Protein AF-A0A366S713-F1 (afdb_monomer)

Foldseek 3Di:
DDDDPPPDDPDPPPDDPVVVVVVVVVVVVVQVVQCVVQPVNRPHDPCPDPPPPPPPPPDDPVNVVCVVVVVPD

Solvent-accessible surface area (backbone atoms only — not comparable to full-atom values): 4915 Å² total; per-residue (Å²): 131,85,81,79,76,81,82,66,83,77,68,85,81,83,68,54,70,66,60,53,49,53,53,48,54,52,50,52,52,52,43,55,51,42,38,73,74,42,51,94,74,32,91,58,77,78,88,73,62,86,72,82,62,90,66,76,76,87,63,53,77,64,53,55,49,32,58,77,69,65,65,81,120

Secondary structure (DSSP, 8-state):
-------------S--HHHHHHHHHHHHHHHHHHHHHHGGG-SSPP-----------S--HHHHHHHHTT---

Radius of gyration: 18.97 Å; Cα contacts (8 Å, |Δi|>4): 17; chains: 1; bounding box: 39×36×45 Å

Sequence (73 aa):
MPERRQSHPKAPTGLNDETAVETHDLIHNAEVEEQKMHGKDALTQEDVGVEDSGNQKGESAMDKVKGALNLGK

Organism: NCBI:txid231269

Structure (mmCIF, N/CA/C/O backbone):
data_AF-A0A366S713-F1
#
_entry.id   AF-A0A366S713-F1
#
loop_
_atom_site.group_PDB
_atom_site.id
_atom_site.type_symbol
_atom_site.label_atom_id
_atom_site.label_alt_id
_atom_site.label_comp_id
_atom_site.label_asym_id
_atom_site.label_entity_id
_atom_site.label_seq_id
_atom_site.pdbx_PDB_ins_code
_atom_site.Cartn_x
_atom_site.Cartn_y
_atom_site.Cartn_z
_atom_site.occupancy
_atom_site.B_iso_or_equiv
_atom_site.auth_seq_id
_atom_site.auth_comp_id
_atom_site.auth_asym_id
_atom_site.auth_atom_id
_atom_site.pdbx_PDB_model_num
ATOM 1 N N . MET A 1 1 ? -10.124 26.454 -6.675 1.00 46.81 1 MET A N 1
ATOM 2 C CA . MET A 1 1 ? -10.110 25.071 -7.194 1.00 46.81 1 MET A CA 1
ATOM 3 C C . MET A 1 1 ? -8.664 24.594 -7.155 1.00 46.81 1 MET A C 1
ATOM 5 O O . MET A 1 1 ? -7.858 25.254 -7.799 1.00 46.81 1 MET A O 1
ATOM 9 N N . PRO A 1 2 ? -8.292 23.570 -6.370 1.00 58.31 2 PRO A N 1
ATOM 10 C CA . PRO A 1 2 ? -6.930 23.039 -6.407 1.00 58.31 2 PRO A CA 1
ATOM 11 C C . PRO A 1 2 ? -6.676 22.347 -7.756 1.00 58.31 2 PRO A C 1
ATOM 13 O O . PRO A 1 2 ? -7.533 21.615 -8.254 1.00 58.31 2 PRO A O 1
ATOM 16 N N . GLU A 1 3 ? -5.524 22.621 -8.367 1.00 61.62 3 GLU A N 1
ATOM 17 C CA . GLU A 1 3 ? -5.127 22.054 -9.658 1.00 61.62 3 GLU A CA 1
ATOM 18 C C . GLU A 1 3 ? -4.990 20.530 -9.560 1.00 61.62 3 GLU A C 1
ATOM 20 O O . GLU A 1 3 ? -4.316 19.988 -8.680 1.00 61.62 3 GLU A O 1
ATOM 25 N N . ARG A 1 4 ? -5.655 19.818 -10.474 1.00 63.78 4 ARG A N 1
ATOM 26 C CA . ARG A 1 4 ? -5.575 18.361 -10.571 1.00 63.78 4 ARG A CA 1
ATOM 27 C C . ARG A 1 4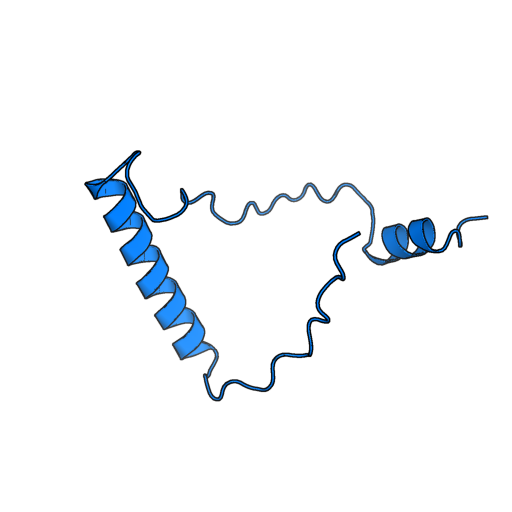 ? -4.192 18.018 -11.133 1.00 63.78 4 ARG A C 1
ATOM 29 O O . ARG A 1 4 ? -3.930 18.280 -12.305 1.00 63.78 4 ARG A O 1
ATOM 36 N N . ARG A 1 5 ? -3.302 17.473 -10.296 1.00 66.44 5 ARG A N 1
ATOM 37 C CA . ARG A 1 5 ? -1.969 17.007 -10.716 1.00 66.44 5 ARG A CA 1
ATOM 38 C C . ARG A 1 5 ? -2.116 16.076 -11.922 1.00 66.44 5 ARG A C 1
ATOM 40 O O . ARG A 1 5 ? -2.828 15.078 -11.837 1.00 66.44 5 ARG A O 1
ATOM 47 N N . GLN A 1 6 ? -1.461 16.416 -13.032 1.00 62.09 6 GLN A N 1
ATOM 48 C CA . GLN A 1 6 ? -1.372 15.554 -14.210 1.00 62.09 6 GLN A CA 1
ATOM 49 C C . GLN A 1 6 ? -0.779 14.206 -13.791 1.00 62.09 6 GLN A C 1
ATOM 51 O O . GLN A 1 6 ? 0.380 14.124 -13.384 1.00 62.09 6 GLN A O 1
ATOM 56 N N . SER A 1 7 ? -1.577 13.140 -13.874 1.00 65.88 7 SER A N 1
ATOM 57 C CA . SER A 1 7 ? -1.072 11.775 -13.783 1.00 65.88 7 SER A CA 1
ATOM 58 C C . SER A 1 7 ? -0.316 11.483 -15.075 1.00 65.88 7 SER A C 1
ATOM 60 O O . SER A 1 7 ? -0.904 11.079 -16.079 1.00 65.88 7 SER A O 1
ATOM 62 N N . HIS A 1 8 ? 0.983 11.764 -15.083 1.00 57.19 8 HIS A N 1
ATOM 63 C CA . HIS A 1 8 ? 1.849 11.301 -16.157 1.00 57.19 8 HIS A CA 1
ATOM 64 C C . HIS A 1 8 ? 1.808 9.765 -16.208 1.00 57.19 8 HIS A C 1
ATOM 66 O O . HIS A 1 8 ? 1.704 9.135 -15.149 1.00 57.19 8 HIS A O 1
ATOM 72 N N . PRO A 1 9 ? 1.890 9.149 -17.404 1.00 60.50 9 PRO A N 1
ATOM 73 C CA . PRO A 1 9 ? 2.089 7.710 -17.505 1.00 60.50 9 PRO A CA 1
ATOM 74 C C . PRO A 1 9 ? 3.317 7.350 -16.669 1.00 60.50 9 PRO A C 1
ATOM 76 O O . PRO A 1 9 ? 4.388 7.938 -16.838 1.00 60.50 9 PRO A O 1
ATO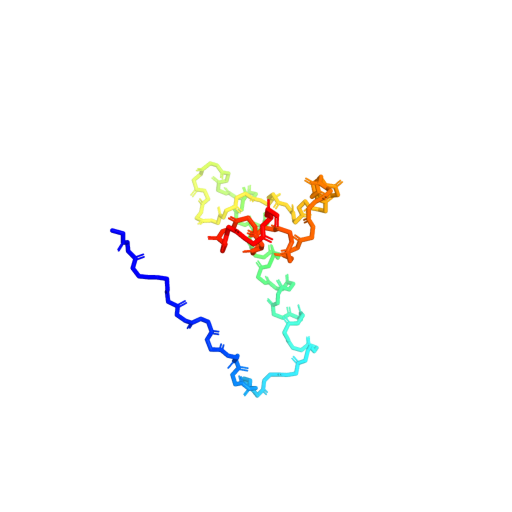M 79 N N . LYS A 1 10 ? 3.126 6.456 -15.697 1.00 66.88 10 LYS A N 1
ATOM 80 C CA . LYS A 1 10 ? 4.176 6.053 -14.765 1.00 66.88 10 LYS A CA 1
ATOM 81 C C . LYS A 1 10 ? 5.267 5.401 -15.611 1.00 66.88 10 LYS A C 1
ATOM 83 O O . LYS A 1 10 ? 5.015 4.383 -16.249 1.00 66.88 10 LYS A O 1
ATOM 88 N N . ALA A 1 11 ? 6.432 6.044 -15.703 1.00 70.31 11 ALA A N 1
ATOM 89 C CA . ALA A 1 11 ? 7.586 5.447 -16.363 1.00 70.31 11 ALA A CA 1
ATOM 90 C C . ALA A 1 11 ? 7.802 4.042 -15.771 1.00 70.31 11 ALA A C 1
ATOM 92 O O . ALA A 1 11 ? 7.570 3.880 -14.566 1.00 70.31 11 ALA A O 1
ATOM 93 N N . PRO A 1 12 ? 8.190 3.038 -16.580 1.00 71.50 12 PRO A N 1
ATOM 94 C CA . PRO A 1 12 ? 8.413 1.689 -16.079 1.00 71.50 12 PRO A CA 1
ATOM 95 C C . PRO A 1 12 ? 9.372 1.775 -14.895 1.00 71.50 12 PRO A C 1
ATOM 97 O O . PRO A 1 12 ? 10.494 2.262 -15.016 1.00 71.50 12 PRO A O 1
ATOM 100 N N . THR A 1 13 ? 8.887 1.367 -13.727 1.00 76.62 13 THR A N 1
ATOM 101 C CA . THR A 1 13 ? 9.560 1.560 -12.436 1.00 76.62 13 THR A CA 1
ATOM 102 C C . THR A 1 13 ? 10.766 0.636 -12.264 1.00 76.62 13 THR A C 1
ATOM 104 O O . THR A 1 13 ? 11.424 0.677 -11.229 1.00 76.62 13 THR A O 1
ATOM 107 N N . GLY A 1 14 ? 11.050 -0.208 -13.262 1.00 79.12 14 GLY A N 1
ATOM 108 C CA . GLY A 1 14 ? 12.038 -1.281 -13.186 1.00 79.12 14 GLY A CA 1
ATOM 109 C C . GLY A 1 14 ? 11.576 -2.477 -12.349 1.00 79.12 14 GLY A C 1
ATOM 110 O O . GLY A 1 14 ? 12.329 -3.435 -12.220 1.00 79.12 14 GLY A O 1
ATOM 111 N N . LEU A 1 15 ? 10.356 -2.436 -11.802 1.00 81.62 15 LEU A N 1
ATOM 112 C CA . LEU A 1 15 ? 9.722 -3.553 -11.107 1.00 81.62 15 LEU A CA 1
ATOM 113 C C . LEU A 1 15 ? 8.925 -4.379 -12.114 1.00 81.62 15 LEU A C 1
ATOM 115 O O . LEU A 1 15 ? 8.229 -3.818 -12.962 1.00 81.62 15 LEU A O 1
ATOM 119 N N . ASN A 1 16 ? 9.045 -5.701 -12.026 1.00 89.25 16 ASN A N 1
ATOM 120 C CA . ASN A 1 16 ? 8.172 -6.604 -12.763 1.00 89.25 16 ASN A CA 1
ATOM 121 C C . ASN A 1 16 ? 6.831 -6.758 -12.016 1.00 89.25 16 ASN A C 1
ATOM 123 O O . ASN A 1 16 ? 6.712 -6.408 -10.838 1.00 89.25 16 ASN A O 1
ATOM 127 N N . ASP A 1 17 ? 5.823 -7.274 -12.717 1.00 86.94 17 ASP A N 1
ATOM 128 C CA . ASP A 1 17 ? 4.481 -7.433 -12.150 1.00 86.94 17 ASP A CA 1
ATOM 129 C C . ASP A 1 17 ? 4.467 -8.423 -10.975 1.00 86.94 17 ASP A C 1
ATOM 131 O O . ASP A 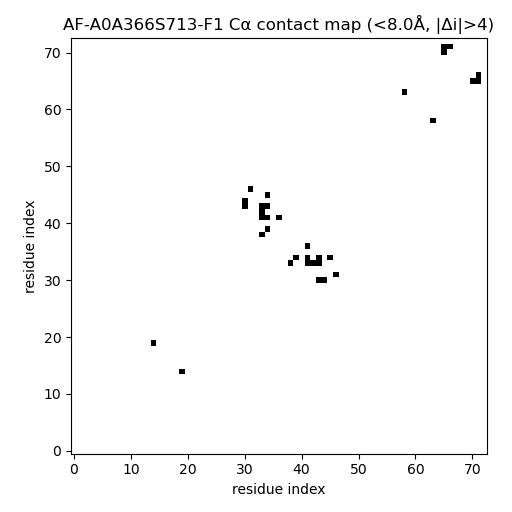1 17 ? 3.745 -8.216 -10.007 1.00 86.94 17 ASP A O 1
ATOM 135 N N . GLU A 1 18 ? 5.309 -9.457 -11.016 1.00 89.06 18 GLU A N 1
ATOM 136 C CA . GLU A 1 18 ? 5.424 -10.464 -9.954 1.00 89.06 18 GLU A CA 1
ATOM 137 C C . GLU A 1 18 ? 5.873 -9.846 -8.622 1.00 89.06 18 GLU A C 1
ATOM 139 O O . GLU A 1 18 ? 5.213 -10.024 -7.603 1.00 89.06 18 GLU A O 1
ATOM 144 N N . THR A 1 19 ? 6.937 -9.040 -8.632 1.00 91.38 19 THR A N 1
ATOM 145 C CA . THR A 1 19 ? 7.416 -8.318 -7.449 1.00 91.38 19 THR A CA 1
ATOM 146 C C . THR A 1 19 ? 6.407 -7.264 -6.994 1.00 91.38 19 THR A C 1
ATOM 148 O O . THR A 1 19 ? 6.245 -7.038 -5.796 1.00 91.38 19 THR A O 1
ATOM 151 N N . ALA A 1 20 ? 5.696 -6.610 -7.917 1.00 89.88 20 ALA A N 1
ATOM 152 C CA . ALA A 1 20 ? 4.641 -5.672 -7.539 1.00 89.88 20 ALA A CA 1
ATOM 153 C C . ALA A 1 20 ? 3.507 -6.377 -6.769 1.00 89.88 20 ALA A C 1
ATOM 155 O O . ALA A 1 20 ? 3.056 -5.856 -5.753 1.00 89.88 20 ALA A O 1
ATOM 156 N N . VAL A 1 21 ? 3.101 -7.572 -7.207 1.00 89.25 21 VAL A N 1
ATOM 157 C CA . VAL A 1 21 ? 2.096 -8.397 -6.517 1.00 89.25 21 VAL A CA 1
ATOM 158 C C . VAL A 1 21 ? 2.616 -8.895 -5.171 1.00 89.25 21 VAL A C 1
ATOM 160 O O . VAL A 1 21 ? 1.951 -8.708 -4.160 1.00 89.25 21 VAL A O 1
ATOM 163 N N . GLU A 1 22 ? 3.831 -9.441 -5.124 1.00 91.62 22 GLU A N 1
ATOM 164 C CA . GLU A 1 22 ? 4.429 -9.919 -3.872 1.00 91.62 22 GLU A CA 1
ATOM 165 C C . GLU A 1 22 ? 4.498 -8.802 -2.821 1.00 91.62 22 GLU A C 1
ATOM 167 O O . GLU A 1 22 ? 4.088 -8.978 -1.674 1.00 91.62 22 GLU A O 1
ATOM 172 N N . THR A 1 23 ? 4.980 -7.619 -3.213 1.00 91.00 23 THR A N 1
ATOM 173 C CA . THR A 1 23 ? 5.059 -6.473 -2.295 1.00 91.00 23 THR A CA 1
ATOM 174 C C . THR A 1 23 ? 3.683 -5.988 -1.853 1.00 91.00 23 THR A C 1
ATOM 176 O O . THR A 1 23 ? 3.530 -5.600 -0.695 1.00 91.00 23 THR A O 1
ATOM 179 N N . HIS A 1 24 ? 2.681 -6.043 -2.732 1.00 90.12 24 HIS A N 1
ATOM 180 C CA . HIS A 1 24 ? 1.302 -5.726 -2.385 1.00 90.12 24 HIS A CA 1
ATOM 181 C C . HIS A 1 24 ? 0.757 -6.685 -1.315 1.00 90.12 24 HIS A C 1
ATOM 183 O O . HIS A 1 24 ? 0.218 -6.230 -0.308 1.00 90.12 24 HIS A O 1
ATOM 189 N N . ASP A 1 25 ? 0.966 -7.993 -1.478 1.00 91.56 25 ASP A N 1
ATOM 190 C CA . ASP A 1 25 ? 0.507 -9.009 -0.524 1.00 91.56 25 ASP A CA 1
ATOM 191 C C . ASP A 1 25 ? 1.201 -8.878 0.840 1.00 91.56 25 ASP A C 1
ATOM 193 O O . ASP A 1 25 ? 0.570 -9.026 1.889 1.00 91.56 25 AS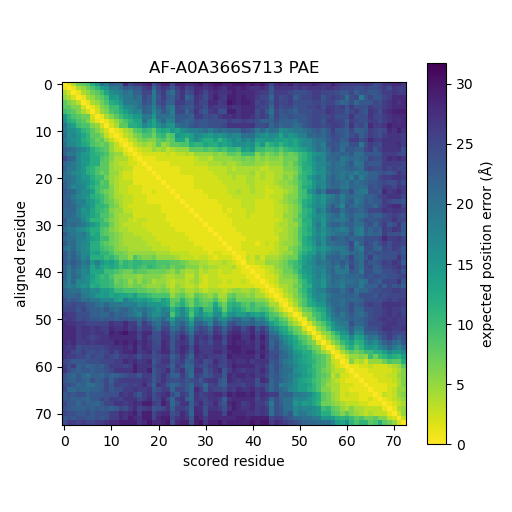P A O 1
ATOM 197 N N . LEU A 1 26 ? 2.500 -8.558 0.847 1.00 93.94 26 LEU A N 1
ATOM 198 C CA . LEU A 1 26 ? 3.253 -8.306 2.078 1.00 93.94 26 LEU A CA 1
ATOM 199 C C . LEU A 1 26 ? 2.703 -7.104 2.851 1.00 93.94 26 LEU A C 1
ATOM 201 O O . LEU A 1 26 ? 2.544 -7.181 4.070 1.00 93.94 26 LEU A O 1
ATOM 205 N N . ILE A 1 27 ? 2.410 -6.007 2.149 1.00 91.25 27 ILE A N 1
ATOM 206 C CA . ILE A 1 27 ? 1.846 -4.800 2.761 1.00 91.25 27 ILE A CA 1
ATOM 207 C C . ILE A 1 27 ? 0.449 -5.096 3.304 1.00 91.25 27 ILE A C 1
ATOM 209 O O . ILE A 1 27 ? 0.198 -4.832 4.475 1.00 91.25 27 ILE A O 1
ATOM 213 N N . HIS A 1 28 ? -0.414 -5.726 2.506 1.00 91.12 28 HIS A N 1
ATOM 214 C CA . HIS A 1 28 ? -1.769 -6.078 2.925 1.00 91.12 28 HIS A CA 1
ATOM 215 C C . HIS A 1 28 ? -1.778 -6.936 4.199 1.00 91.12 28 HIS A C 1
ATOM 217 O O . HIS A 1 28 ? -2.501 -6.647 5.151 1.00 91.12 28 HIS A O 1
ATOM 223 N N . ASN A 1 29 ? -0.923 -7.960 4.269 1.00 90.62 29 ASN A N 1
ATOM 224 C CA . ASN A 1 29 ? -0.823 -8.797 5.464 1.00 90.62 29 ASN A CA 1
ATOM 225 C C . ASN A 1 29 ? -0.370 -7.998 6.694 1.00 90.62 29 ASN A C 1
ATOM 227 O O . ASN A 1 29 ? -0.929 -8.181 7.777 1.00 90.62 29 ASN A O 1
ATOM 231 N N . ALA A 1 30 ? 0.600 -7.094 6.528 1.00 91.69 30 ALA A N 1
ATOM 232 C CA . ALA A 1 30 ? 1.050 -6.223 7.609 1.00 91.69 30 ALA A CA 1
ATOM 233 C C . ALA A 1 30 ? -0.074 -5.294 8.098 1.00 91.69 30 ALA A C 1
ATOM 235 O O . ALA A 1 30 ? -0.226 -5.104 9.303 1.00 91.69 30 ALA A O 1
ATOM 236 N N . GLU A 1 31 ? -0.893 -4.762 7.190 1.00 90.00 31 GLU A N 1
ATOM 237 C CA . GLU A 1 31 ? -2.046 -3.919 7.527 1.00 90.00 31 GLU A CA 1
ATOM 238 C C . GLU A 1 31 ? -3.113 -4.700 8.303 1.00 90.00 31 GLU A C 1
ATOM 240 O O . GLU A 1 31 ? -3.587 -4.244 9.344 1.00 90.00 31 GLU A O 1
ATOM 245 N N . VAL A 1 32 ? -3.432 -5.925 7.876 1.00 90.81 32 VAL A N 1
ATOM 246 C CA . VAL A 1 32 ? -4.381 -6.795 8.589 1.00 90.81 32 VAL A CA 1
ATOM 247 C C . VAL A 1 32 ? -3.893 -7.121 10.004 1.00 90.81 32 VAL A C 1
ATOM 249 O O . VAL A 1 32 ? -4.687 -7.161 10.948 1.00 90.81 32 VAL A O 1
ATOM 252 N N . GLU A 1 33 ? -2.600 -7.389 10.182 1.00 91.12 33 GLU A N 1
ATOM 253 C CA . GLU A 1 33 ? -2.026 -7.630 11.510 1.00 91.12 33 GLU A CA 1
ATOM 254 C C . GLU A 1 33 ? -2.069 -6.379 12.391 1.00 91.12 33 GLU A C 1
ATOM 256 O O . GLU A 1 33 ? -2.422 -6.466 13.570 1.00 91.12 33 GLU A O 1
ATOM 261 N N . GLU A 1 34 ? -1.778 -5.216 11.817 1.00 90.62 34 GLU A N 1
ATOM 262 C CA . GLU A 1 34 ? -1.835 -3.925 12.497 1.00 90.62 34 GLU A CA 1
ATOM 263 C C . GLU A 1 34 ? -3.256 -3.627 12.997 1.00 90.62 34 GLU A C 1
ATOM 265 O O . GLU A 1 34 ? -3.445 -3.349 14.184 1.00 90.62 34 GLU A O 1
ATOM 270 N N . GLN A 1 35 ? -4.273 -3.844 12.160 1.00 89.38 35 GLN A N 1
ATOM 271 C CA . GLN A 1 35 ? -5.681 -3.715 12.548 1.00 89.38 35 GLN A CA 1
ATOM 272 C C . GLN A 1 35 ? -6.084 -4.697 13.652 1.00 89.38 35 GLN A C 1
ATOM 274 O O . GLN A 1 35 ? -6.806 -4.326 14.579 1.00 89.38 35 GLN A O 1
ATOM 279 N N . LYS A 1 36 ? -5.603 -5.946 13.605 1.00 89.69 36 LYS A N 1
ATOM 280 C CA . LYS A 1 36 ? -5.872 -6.937 14.664 1.00 89.69 36 LYS A CA 1
ATOM 281 C C . LYS A 1 36 ? -5.281 -6.520 16.011 1.00 89.69 36 LYS A C 1
ATOM 283 O O . LYS A 1 36 ? -5.890 -6.799 17.043 1.00 89.69 36 LYS A O 1
ATOM 288 N N . MET A 1 37 ? -4.104 -5.893 16.015 1.00 92.19 37 MET A N 1
ATOM 289 C CA . MET A 1 37 ? -3.406 -5.499 17.243 1.00 92.19 37 MET A CA 1
ATOM 290 C C . MET A 1 37 ? -3.882 -4.155 17.804 1.00 92.19 37 MET A C 1
ATOM 292 O O . MET A 1 37 ? -3.978 -4.008 19.023 1.00 92.19 37 MET A O 1
ATOM 296 N N . HIS A 1 38 ? -4.178 -3.187 16.935 1.00 90.25 38 HIS A N 1
ATOM 297 C CA . HIS A 1 38 ? -4.433 -1.797 17.321 1.00 90.25 38 HIS A CA 1
ATOM 298 C C . HIS A 1 38 ? -5.899 -1.369 17.163 1.00 90.25 38 HIS A C 1
ATOM 300 O O . HIS A 1 38 ? -6.324 -0.396 17.790 1.00 90.25 38 HIS A O 1
ATOM 306 N N . GLY A 1 39 ? -6.712 -2.118 16.411 1.00 86.06 39 GLY A N 1
ATOM 307 C CA . GLY A 1 39 ? -8.145 -1.872 16.248 1.00 86.06 39 GLY A CA 1
ATOM 308 C C . GLY A 1 39 ? -8.439 -0.439 15.806 1.00 86.06 39 GLY A C 1
ATOM 309 O O . GLY A 1 39 ? -8.053 -0.020 14.726 1.00 86.06 39 GLY A O 1
ATOM 310 N N . LYS A 1 40 ? -9.104 0.336 16.670 1.00 85.62 40 LYS A N 1
ATOM 311 C CA . LYS A 1 40 ? -9.459 1.746 16.413 1.00 85.62 40 LYS A 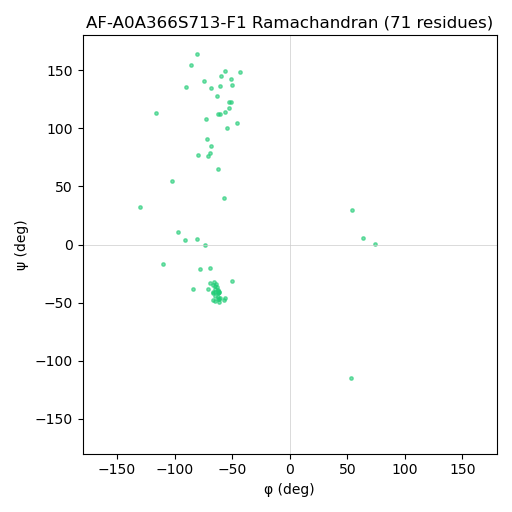CA 1
ATOM 312 C C . LYS A 1 40 ? -8.267 2.712 16.388 1.00 85.62 4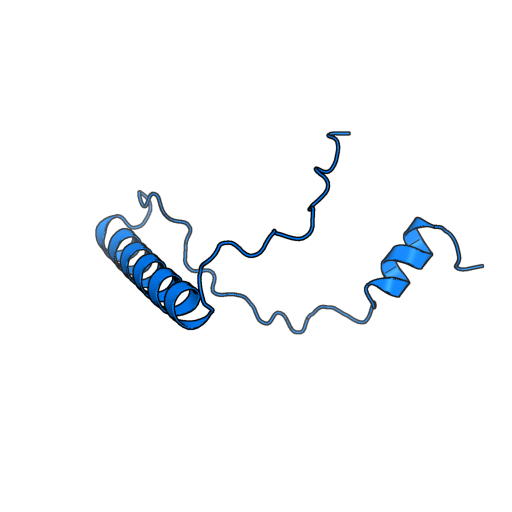0 LYS A C 1
ATOM 314 O O . LYS A 1 40 ? -8.412 3.827 15.900 1.00 85.62 40 LYS A O 1
ATOM 319 N N . ASP A 1 41 ? -7.144 2.316 16.985 1.00 91.00 41 ASP A N 1
ATOM 320 C CA . ASP A 1 41 ? -5.922 3.121 17.062 1.00 91.00 41 ASP A CA 1
ATOM 321 C C . ASP A 1 41 ? -4.931 2.713 15.958 1.00 91.00 41 ASP A C 1
ATOM 323 O O . ASP A 1 41 ? -3.768 3.119 15.985 1.00 91.00 41 ASP A O 1
ATOM 327 N N . ALA A 1 42 ? -5.397 1.893 15.007 1.00 89.81 42 ALA A N 1
ATOM 328 C CA . ALA A 1 42 ? -4.634 1.458 13.858 1.00 89.81 42 ALA A CA 1
ATOM 329 C C . ALA A 1 42 ? -4.197 2.649 12.989 1.00 89.81 42 ALA A C 1
ATOM 331 O O . ALA A 1 42 ? -4.974 3.570 12.723 1.00 89.81 42 ALA A O 1
ATOM 332 N N . LEU A 1 43 ? -2.940 2.641 12.547 1.00 90.31 43 LEU A N 1
ATOM 333 C CA . LEU A 1 43 ? -2.406 3.624 11.599 1.00 90.31 43 LEU A CA 1
ATOM 334 C C . LEU A 1 43 ? -2.839 3.328 10.161 1.00 90.31 43 LEU A C 1
ATOM 336 O O . LEU A 1 43 ? -2.788 4.220 9.309 1.00 90.31 43 LEU A O 1
ATOM 340 N N . THR A 1 44 ? -3.221 2.084 9.884 1.00 87.50 44 THR A N 1
ATOM 341 C CA . THR A 1 44 ? -3.650 1.632 8.563 1.00 87.50 44 THR A CA 1
ATOM 342 C C . THR A 1 44 ? -5.139 1.893 8.358 1.00 87.50 44 THR A C 1
ATOM 344 O O . THR A 1 44 ? -5.912 2.041 9.306 1.00 87.50 44 THR A O 1
ATOM 347 N N . GLN A 1 45 ? -5.553 2.028 7.097 1.00 82.12 45 GLN A N 1
ATOM 348 C CA . GLN A 1 45 ? -6.971 2.189 6.778 1.00 82.12 45 GLN A CA 1
ATOM 349 C C . GLN A 1 45 ? -7.667 0.842 6.936 1.00 82.12 45 GLN A C 1
ATOM 351 O O . GLN A 1 45 ? -7.086 -0.163 6.543 1.00 82.12 45 GLN A O 1
ATOM 356 N N . GLU A 1 46 ? -8.895 0.830 7.468 1.00 74.81 46 GLU A N 1
ATOM 357 C CA . GLU A 1 46 ? -9.722 -0.381 7.505 1.00 74.81 4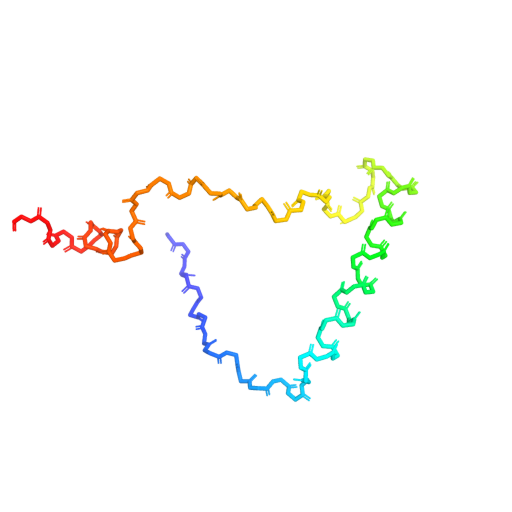6 GLU A CA 1
ATOM 358 C C . GLU A 1 46 ? -9.768 -1.022 6.115 1.00 74.81 46 GLU A C 1
ATOM 360 O O . GLU A 1 46 ? -9.905 -0.311 5.114 1.00 74.81 46 GLU A O 1
ATOM 365 N N . ASP A 1 47 ? -9.645 -2.353 6.062 1.00 69.38 47 ASP A N 1
ATOM 366 C CA . ASP A 1 47 ? -9.708 -3.111 4.812 1.00 69.38 47 ASP A CA 1
ATOM 367 C C . ASP A 1 47 ? -11.145 -3.117 4.278 1.00 69.38 47 ASP A C 1
ATOM 369 O O . ASP A 1 47 ? -11.910 -4.076 4.387 1.00 69.38 47 ASP A O 1
ATOM 373 N N . VAL A 1 48 ? -11.536 -1.981 3.712 1.00 66.44 48 VAL A N 1
ATOM 374 C CA . VAL A 1 48 ? -12.654 -1.878 2.793 1.00 66.44 48 VAL A CA 1
ATOM 375 C C . VAL A 1 48 ? -12.086 -2.363 1.473 1.00 66.44 48 VAL A C 1
ATOM 377 O O . VAL A 1 48 ? -11.688 -1.553 0.633 1.00 66.44 48 VAL A O 1
ATOM 380 N N . GLY A 1 49 ? -11.941 -3.690 1.348 1.00 58.25 49 GLY A N 1
ATOM 381 C CA . GLY A 1 49 ? -11.434 -4.327 0.135 1.00 58.25 49 GLY A CA 1
ATOM 382 C C . GLY A 1 49 ? -12.078 -3.680 -1.083 1.00 58.25 49 GLY A C 1
ATOM 383 O O . GLY A 1 49 ? -13.204 -3.197 -0.966 1.00 58.25 49 GLY A O 1
ATOM 384 N N . VAL A 1 50 ? -11.366 -3.612 -2.219 1.00 55.94 50 VAL A N 1
ATOM 385 C CA . VAL A 1 50 ? -11.893 -2.985 -3.442 1.00 55.94 50 VAL A CA 1
ATOM 386 C C . VAL A 1 50 ? -13.303 -3.503 -3.635 1.00 55.94 50 VAL A C 1
ATOM 388 O O . VAL A 1 50 ? -13.495 -4.666 -3.993 1.00 55.94 50 VAL A O 1
ATOM 391 N N . GLU A 1 51 ? -14.294 -2.663 -3.340 1.00 42.56 51 GLU A N 1
ATOM 392 C CA . GLU A 1 51 ? -15.633 -2.997 -3.730 1.00 42.56 51 GLU A CA 1
ATOM 393 C C . GLU A 1 51 ? -15.507 -3.097 -5.246 1.00 42.56 51 GLU A C 1
ATOM 395 O O . GLU A 1 51 ? -15.270 -2.102 -5.941 1.00 42.56 51 GLU A O 1
ATOM 400 N N . ASP A 1 52 ? -15.663 -4.308 -5.772 1.00 44.56 52 ASP A N 1
ATOM 401 C CA . ASP A 1 52 ? -16.237 -4.487 -7.089 1.00 44.56 52 ASP A CA 1
ATOM 402 C C . ASP A 1 52 ? -17.667 -3.942 -6.985 1.00 44.56 52 ASP A C 1
ATOM 404 O O . ASP A 1 52 ? -18.659 -4.668 -7.018 1.00 44.56 52 ASP A O 1
ATOM 408 N N . SER A 1 53 ? -17.803 -2.631 -6.746 1.00 43.84 53 SER A N 1
ATOM 409 C CA . SER A 1 53 ? -19.046 -1.929 -6.914 1.00 43.84 53 SER A CA 1
ATOM 410 C C . SER A 1 53 ? -19.250 -1.955 -8.425 1.00 43.84 53 SER A C 1
ATOM 412 O O . SER A 1 53 ? -18.979 -0.986 -9.142 1.00 43.84 53 SER A O 1
ATOM 414 N N . GLY A 1 54 ? -19.833 -3.056 -8.902 1.00 44.78 54 GLY A N 1
ATOM 415 C CA . GLY A 1 54 ? -20.672 -3.160 -10.091 1.00 44.78 54 GLY A CA 1
ATOM 416 C C . GLY A 1 54 ? -21.884 -2.219 -10.016 1.00 44.78 54 GLY A C 1
ATOM 417 O O . GLY A 1 54 ? -22.996 -2.564 -10.395 1.00 44.78 54 GLY A O 1
ATOM 418 N N . ASN A 1 55 ? -21.667 -1.006 -9.513 1.00 40.91 55 ASN A N 1
ATOM 419 C CA . ASN A 1 55 ? -22.587 0.102 -9.400 1.00 40.91 55 ASN A CA 1
ATOM 420 C C . ASN A 1 55 ? -21.944 1.379 -9.970 1.00 40.91 55 ASN A C 1
ATOM 422 O O . ASN A 1 55 ? -22.262 2.496 -9.565 1.00 40.91 55 ASN A O 1
ATOM 426 N N . GLN A 1 56 ? -21.097 1.238 -10.994 1.00 49.03 56 GLN A N 1
ATOM 427 C CA . GLN A 1 56 ? -21.073 2.230 -12.064 1.00 49.03 56 GLN A CA 1
ATOM 428 C C . GLN A 1 56 ? -22.385 2.084 -12.839 1.00 49.03 56 GLN A C 1
ATOM 430 O O . GLN A 1 56 ? -22.448 1.449 -13.888 1.00 49.03 56 GLN A O 1
ATOM 435 N N . LYS A 1 57 ? -23.474 2.626 -12.286 1.00 50.78 57 LYS A N 1
ATOM 436 C CA . LYS A 1 57 ? -24.739 2.780 -13.005 1.00 50.78 57 LYS A CA 1
ATOM 437 C C . LYS A 1 57 ? -24.464 3.550 -14.303 1.00 50.78 57 LYS A C 1
ATOM 439 O O . LYS A 1 57 ? -24.308 4.763 -14.284 1.00 50.78 57 LYS A O 1
ATOM 444 N N . GLY A 1 58 ? -24.375 2.812 -15.406 1.00 54.72 58 GLY A N 1
ATOM 445 C CA . GLY A 1 58 ? -24.802 3.200 -16.751 1.00 54.72 58 GLY A CA 1
ATOM 446 C C . GLY A 1 58 ? -24.121 4.368 -17.464 1.00 54.72 58 GLY A C 1
ATOM 447 O O . GLY A 1 58 ? -24.585 4.699 -18.547 1.00 54.72 58 GLY A O 1
ATOM 448 N N . GLU A 1 59 ? -23.067 4.986 -16.935 1.00 58.16 59 GLU A N 1
ATOM 449 C CA . GLU A 1 59 ? -22.364 6.057 -17.653 1.00 58.16 59 GLU A CA 1
ATOM 450 C C . GLU A 1 59 ? -20.932 5.653 -17.973 1.00 58.16 59 GLU A C 1
ATOM 452 O O . GLU A 1 59 ? -20.086 5.529 -17.080 1.00 58.16 59 GLU A O 1
ATOM 457 N N . SER A 1 60 ? -20.654 5.499 -19.271 1.00 69.56 60 SER A N 1
ATOM 458 C CA . SER A 1 60 ? -19.288 5.370 -19.760 1.00 69.56 60 SER A CA 1
ATOM 459 C C . SER A 1 60 ? -18.478 6.584 -19.311 1.00 69.56 60 SER A C 1
ATOM 461 O O . SER A 1 60 ? -18.993 7.703 -19.216 1.00 69.56 60 SER A O 1
ATOM 463 N N . ALA A 1 61 ? -17.174 6.405 -19.097 1.00 72.19 61 ALA A N 1
ATOM 464 C CA . ALA A 1 61 ? -16.260 7.528 -18.894 1.00 72.19 61 ALA A CA 1
ATOM 465 C C . ALA A 1 61 ? -16.420 8.598 -19.997 1.00 72.19 61 ALA A 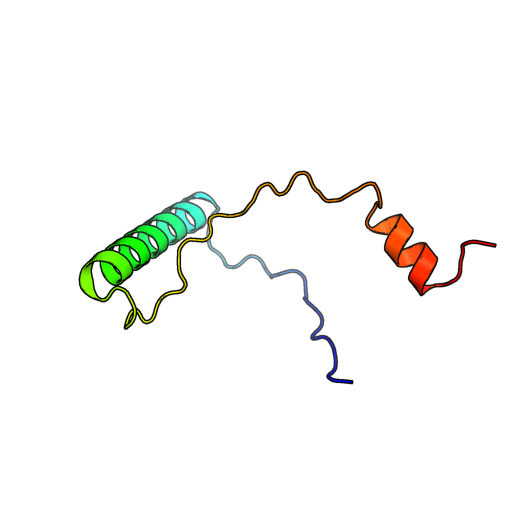C 1
ATOM 467 O O . ALA A 1 61 ? -16.306 9.792 -19.726 1.00 72.19 61 ALA A O 1
ATOM 468 N N . MET A 1 62 ? -16.783 8.182 -21.217 1.00 75.75 62 MET A N 1
ATOM 469 C CA . MET A 1 62 ? -17.100 9.085 -22.324 1.00 75.75 62 MET A CA 1
ATOM 470 C C . MET A 1 62 ? -18.398 9.872 -22.134 1.00 75.75 62 MET A C 1
ATOM 472 O O . MET A 1 62 ? -18.464 11.016 -22.574 1.00 75.75 62 MET A O 1
ATOM 476 N N . ASP A 1 63 ? -19.412 9.316 -21.477 1.00 74.44 63 ASP A N 1
ATOM 477 C CA . ASP A 1 63 ? -20.685 10.008 -21.242 1.00 74.44 63 ASP A CA 1
ATOM 478 C C . ASP A 1 63 ? -20.507 11.130 -20.215 1.00 74.44 63 ASP A C 1
ATOM 480 O O . ASP A 1 63 ? -20.974 12.251 -20.419 1.00 74.44 63 ASP A O 1
ATOM 484 N N . LYS A 1 64 ? -19.679 10.889 -19.193 1.00 76.94 64 LYS A N 1
ATOM 485 C CA . LYS A 1 64 ? -19.276 11.91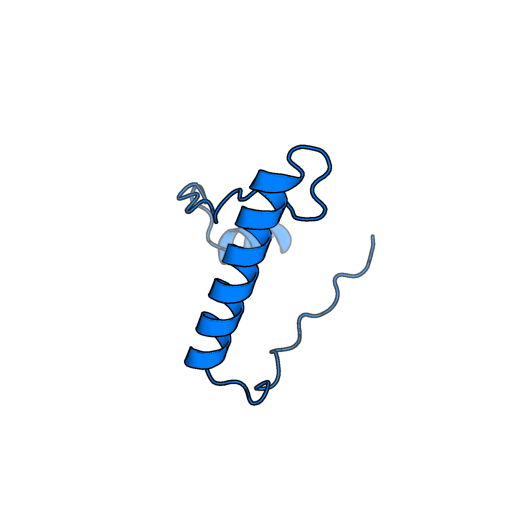8 -18.222 1.00 76.94 64 LYS A CA 1
ATOM 486 C C . LYS A 1 64 ? -18.456 13.034 -18.871 1.00 76.94 64 LYS A C 1
ATOM 488 O O . LYS A 1 64 ? -18.670 14.210 -18.578 1.00 76.94 64 LYS A O 1
ATOM 493 N N . VAL A 1 65 ? -17.546 12.688 -19.786 1.00 78.31 65 VAL A N 1
ATOM 494 C CA . VAL A 1 65 ? -16.763 13.675 -20.551 1.00 78.31 65 VAL A CA 1
ATOM 495 C C . VAL A 1 65 ? -17.659 14.482 -21.494 1.00 78.31 65 VAL A C 1
ATOM 497 O O . VAL A 1 65 ? -17.529 15.703 -21.553 1.00 78.31 65 VAL A O 1
ATOM 500 N N . LYS A 1 66 ? -18.614 13.846 -22.183 1.00 82.31 66 LYS A N 1
ATOM 501 C CA . LYS A 1 66 ? -19.596 14.541 -23.031 1.00 82.31 66 LYS A CA 1
ATOM 502 C C . LYS A 1 66 ? -20.471 15.506 -22.231 1.00 82.31 66 LYS A C 1
ATOM 504 O O . LYS A 1 66 ? -20.701 16.617 -22.703 1.00 82.31 66 LYS A O 1
ATOM 509 N N . GLY A 1 67 ? -20.904 15.118 -21.030 1.00 79.81 67 GLY A N 1
ATOM 510 C CA . GLY A 1 67 ? -21.627 15.999 -20.110 1.00 79.81 67 GLY A CA 1
ATOM 511 C C . GLY A 1 67 ? -20.789 17.206 -19.683 1.00 79.81 67 GLY A C 1
ATOM 512 O O . GLY A 1 67 ? -21.244 18.340 -19.787 1.00 79.81 67 GLY A O 1
ATOM 513 N N . ALA A 1 68 ? -19.529 16.986 -19.295 1.00 77.06 68 ALA A N 1
ATOM 514 C CA . ALA A 1 68 ? -18.620 18.057 -18.878 1.00 77.06 68 ALA A CA 1
ATOM 515 C C . ALA A 1 68 ? -18.262 19.035 -20.011 1.00 77.06 68 ALA A C 1
ATOM 517 O O . ALA A 1 68 ? -18.047 20.220 -19.766 1.00 77.06 68 ALA A O 1
ATOM 518 N N . LEU A 1 69 ? -18.205 18.543 -21.248 1.00 82.12 69 LEU A N 1
ATOM 519 C CA . LEU A 1 69 ? -17.945 19.350 -22.441 1.00 82.12 69 LEU A CA 1
ATOM 520 C C . LEU A 1 69 ? -19.231 19.884 -23.090 1.00 82.12 69 LEU A C 1
ATOM 522 O O . LEU A 1 69 ? -19.165 20.522 -24.138 1.00 82.12 69 LEU A O 1
ATOM 526 N N . ASN A 1 70 ? -20.393 19.639 -22.473 1.00 72.12 70 ASN A N 1
ATOM 527 C CA . ASN A 1 70 ? -21.704 20.069 -22.953 1.00 72.12 70 ASN A CA 1
ATOM 528 C C . ASN A 1 70 ? -22.007 19.626 -24.402 1.00 72.12 70 ASN A C 1
ATOM 530 O O . ASN A 1 70 ? -22.750 20.289 -25.125 1.00 72.12 70 ASN A O 1
ATOM 534 N N . LEU A 1 71 ? -21.439 18.488 -24.815 1.00 75.12 71 LEU A N 1
ATOM 535 C CA . LEU A 1 71 ? -21.526 17.920 -26.168 1.00 75.12 71 LEU A CA 1
ATOM 536 C C . LEU A 1 71 ? -22.840 17.154 -26.418 1.00 75.12 71 LEU A C 1
ATOM 538 O O . LEU A 1 71 ? -22.989 16.514 -27.454 1.00 75.12 71 LEU A O 1
ATOM 542 N N . GLY A 1 72 ? -23.768 17.175 -25.458 1.00 63.81 72 GLY A N 1
ATOM 543 C CA . GLY A 1 72 ? -25.061 16.486 -25.499 1.00 63.81 72 GLY A CA 1
ATOM 544 C C . GLY A 1 72 ? -26.241 17.407 -25.818 1.00 63.81 72 GLY A C 1
ATOM 545 O O . GLY A 1 72 ? -27.193 17.450 -25.041 1.00 63.81 72 GLY A O 1
ATOM 546 N N . LYS A 1 73 ? -26.174 18.151 -26.927 1.00 54.03 73 LYS A N 1
ATOM 547 C CA . LYS A 1 73 ? -27.342 18.758 -27.585 1.00 54.03 73 LYS A CA 1
ATOM 548 C C . LYS A 1 73 ? -27.458 18.242 -29.007 1.00 54.03 73 LYS A C 1
ATOM 550 O O . LYS A 1 73 ? -26.403 18.178 -29.673 1.00 54.03 73 LYS A O 1
#

pLDDT: mean 74.95, std 15.54, range [40.91, 93.94]

Mean predicted aligned error: 15.51 Å